Protein AF-A0A1X0QD27-F1 (afdb_monomer_lite)

Organism: NCBI:txid1081669

pLDDT: mean 81.75, std 14.88, range [32.53, 97.31]

Radius of gyration: 17.35 Å; chains: 1; bounding box: 46×28×46 Å

Sequence (170 aa):
MEQYDDNLDENKVKPISKLLLSAYITNTNQSIVYLLKIFYLTETNYIQQYLSCFFYEYFRKNNTNVLVSVFIEVLLTIEKYEKVFIDQTFYWLSLNKKHFDEQQLDLVILIIAHLINNISDSKLLYPILLQISYNKDFAEKIKVIINNINEIIEFEPKENYLTVLNLLDK

Structure (mmCIF, N/CA/C/O backbone):
data_AF-A0A1X0QD27-F1
#
_entry.id   AF-A0A1X0QD27-F1
#
loop_
_atom_site.group_PDB
_atom_site.id
_atom_site.type_symbol
_atom_site.label_atom_id
_atom_site.label_alt_id
_atom_site.label_comp_id
_atom_site.label_asym_id
_atom_site.label_entity_id
_atom_site.label_seq_id
_atom_site.pdbx_PDB_ins_code
_atom_site.Cartn_x
_atom_site.Cartn_y
_atom_site.Cartn_z
_atom_site.occupancy
_atom_site.B_iso_or_equiv
_atom_site.auth_seq_id
_atom_site.auth_comp_id
_atom_site.auth_asym_id
_atom_site.auth_atom_id
_atom_site.pdbx_PDB_model_num
ATOM 1 N N . MET A 1 1 ? 24.864 2.584 6.734 1.00 32.53 1 MET A N 1
ATOM 2 C CA . MET A 1 1 ? 25.139 1.597 5.671 1.00 32.53 1 MET A CA 1
ATOM 3 C C . MET A 1 1 ? 23.803 1.265 5.057 1.00 32.53 1 MET A C 1
ATOM 5 O O . MET A 1 1 ? 22.942 0.782 5.776 1.00 32.53 1 MET A O 1
ATOM 9 N N . GLU A 1 2 ? 23.593 1.641 3.802 1.00 40.38 2 GLU A N 1
ATOM 10 C CA . GLU A 1 2 ? 22.373 1.293 3.074 1.00 40.38 2 GLU A CA 1
ATOM 11 C C . GLU A 1 2 ? 22.446 -0.192 2.729 1.00 40.38 2 GLU A C 1
ATOM 13 O O . GLU A 1 2 ? 23.329 -0.612 1.984 1.00 40.38 2 GLU A O 1
ATOM 18 N N . GLN A 1 3 ? 21.577 -0.999 3.337 1.00 39.19 3 GLN A N 1
ATOM 19 C CA . GLN A 1 3 ? 21.303 -2.340 2.838 1.00 39.19 3 GLN A CA 1
ATOM 20 C C . GLN A 1 3 ? 20.487 -2.167 1.559 1.00 39.19 3 GLN A C 1
ATOM 22 O O . GLN A 1 3 ? 19.268 -2.030 1.601 1.00 39.19 3 GLN A O 1
ATOM 27 N N . TYR A 1 4 ? 21.176 -2.111 0.423 1.00 45.62 4 TYR A N 1
ATOM 28 C CA . TYR A 1 4 ? 20.541 -2.403 -0.850 1.00 45.62 4 TYR A CA 1
ATOM 29 C C . TYR A 1 4 ? 20.148 -3.882 -0.815 1.00 45.62 4 TYR A C 1
ATOM 31 O O . TYR A 1 4 ? 20.989 -4.746 -0.574 1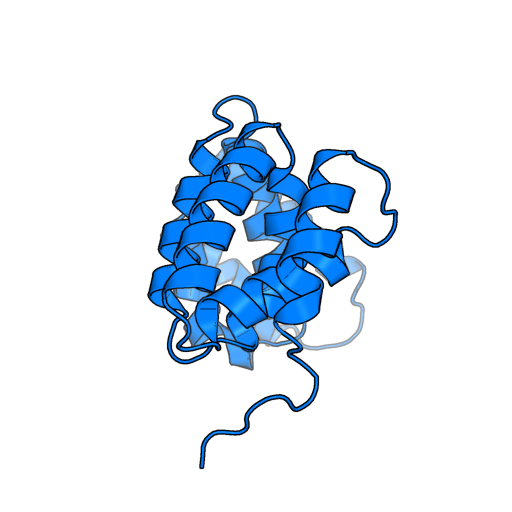.00 45.62 4 TYR A O 1
ATOM 39 N N . ASP A 1 5 ? 18.860 -4.171 -0.976 1.00 52.81 5 ASP A N 1
ATOM 40 C CA . ASP A 1 5 ? 18.398 -5.538 -1.193 1.00 52.81 5 ASP A CA 1
ATOM 41 C C . ASP A 1 5 ? 18.938 -5.978 -2.562 1.00 52.81 5 ASP A C 1
ATOM 43 O O . ASP A 1 5 ? 18.470 -5.503 -3.602 1.00 52.81 5 ASP A O 1
ATOM 47 N N . ASP A 1 6 ? 19.950 -6.855 -2.558 1.00 52.06 6 ASP A N 1
ATOM 48 C CA . ASP A 1 6 ? 20.667 -7.375 -3.739 1.00 52.06 6 ASP A CA 1
ATOM 49 C C . ASP A 1 6 ? 19.738 -8.029 -4.795 1.00 52.06 6 ASP A C 1
ATOM 51 O O . ASP A 1 6 ? 20.180 -8.425 -5.874 1.00 52.06 6 ASP A O 1
ATOM 55 N N . ASN A 1 7 ? 18.432 -8.135 -4.523 1.00 61.56 7 ASN A N 1
ATOM 56 C CA . ASN A 1 7 ? 17.424 -8.752 -5.385 1.00 61.56 7 ASN A CA 1
ATOM 57 C C . ASN A 1 7 ? 16.608 -7.774 -6.256 1.00 61.56 7 ASN A C 1
ATOM 59 O O . ASN A 1 7 ? 15.756 -8.211 -7.043 1.00 61.56 7 ASN A O 1
ATOM 63 N N . LEU A 1 8 ? 16.829 -6.462 -6.151 1.00 77.25 8 LEU A N 1
ATOM 64 C CA . LEU A 1 8 ? 16.048 -5.445 -6.867 1.00 77.25 8 LEU A CA 1
ATOM 65 C C . LEU A 1 8 ? 16.568 -5.174 -8.297 1.00 77.25 8 LEU A C 1
ATOM 67 O O . LEU A 1 8 ? 17.171 -4.148 -8.587 1.00 77.25 8 LEU A O 1
ATOM 71 N N . ASP A 1 9 ? 16.299 -6.098 -9.227 1.00 86.31 9 ASP A N 1
ATOM 72 C CA . ASP A 1 9 ? 16.714 -5.983 -10.644 1.00 86.31 9 ASP A CA 1
ATOM 73 C C . ASP A 1 9 ? 15.773 -5.112 -11.507 1.00 86.31 9 ASP A C 1
ATOM 75 O O . ASP A 1 9 ? 14.794 -5.605 -12.075 1.00 86.31 9 ASP A O 1
ATOM 79 N N . GLU A 1 10 ? 16.099 -3.828 -11.685 1.00 88.12 10 GLU A N 1
ATOM 80 C CA . GLU A 1 10 ? 15.298 -2.868 -12.468 1.00 88.12 10 GLU A CA 1
ATOM 81 C C . GLU A 1 10 ? 14.912 -3.351 -13.886 1.00 88.12 10 GLU A C 1
ATOM 83 O O . GLU A 1 10 ? 13.875 -2.941 -14.423 1.00 88.12 10 GLU A O 1
ATOM 88 N N . ASN A 1 11 ? 15.671 -4.270 -14.498 1.00 89.81 11 ASN A N 1
ATOM 89 C CA . ASN A 1 11 ? 15.353 -4.804 -15.827 1.00 89.81 11 ASN A CA 1
ATOM 90 C C . ASN A 1 11 ? 14.025 -5.580 -15.858 1.00 89.81 11 ASN A C 1
ATOM 92 O O . ASN A 1 11 ? 13.387 -5.688 -16.912 1.00 89.81 11 ASN A O 1
ATOM 96 N N . LYS A 1 12 ? 13.568 -6.089 -14.707 1.00 92.06 12 LYS A N 1
ATOM 97 C CA . LYS A 1 12 ? 12.308 -6.837 -14.575 1.00 92.06 12 LYS A CA 1
ATOM 98 C C . LYS A 1 12 ? 11.079 -5.940 -14.438 1.00 92.06 12 LYS A C 1
ATOM 100 O O . LYS A 1 12 ? 9.964 -6.420 -14.653 1.00 92.06 12 LYS A O 1
ATOM 105 N N . VAL A 1 13 ? 11.252 -4.640 -14.178 1.00 94.88 13 VAL A N 1
ATOM 106 C CA . VAL A 1 13 ? 10.148 -3.687 -13.962 1.00 94.88 13 VAL A CA 1
ATOM 107 C C . VAL A 1 13 ? 9.177 -3.664 -15.140 1.00 94.88 13 VAL A C 1
ATOM 109 O O . VAL A 1 13 ? 7.974 -3.871 -14.962 1.00 94.88 13 VAL A O 1
ATOM 112 N N . LYS A 1 14 ? 9.679 -3.447 -16.364 1.00 94.50 14 LYS A N 1
ATOM 113 C CA . LYS A 1 14 ? 8.825 -3.345 -17.561 1.00 94.50 14 LYS A CA 1
ATOM 114 C C . LYS A 1 14 ? 8.127 -4.670 -17.903 1.00 94.50 14 LYS A C 1
ATOM 116 O O . LYS A 1 14 ? 6.919 -4.629 -18.145 1.00 94.50 14 LYS A O 1
ATOM 121 N N . PRO A 1 15 ? 8.818 -5.830 -17.950 1.00 94.50 15 PRO A N 1
ATOM 122 C CA . PRO A 1 15 ? 8.161 -7.117 -18.173 1.00 94.50 15 PRO A CA 1
ATOM 123 C C . PRO A 1 15 ? 7.056 -7.418 -17.155 1.00 94.50 15 PRO A C 1
ATOM 125 O O . PRO A 1 15 ? 5.932 -7.706 -17.562 1.00 94.50 15 PRO A O 1
ATOM 128 N N . ILE A 1 16 ? 7.339 -7.286 -15.853 1.00 94.69 16 ILE A N 1
ATOM 129 C CA . ILE A 1 16 ? 6.368 -7.584 -14.789 1.00 94.69 16 ILE A CA 1
ATOM 130 C C . ILE A 1 16 ? 5.154 -6.656 -14.897 1.00 94.69 16 ILE A C 1
ATOM 132 O O . ILE A 1 16 ? 4.018 -7.126 -14.910 1.00 94.69 16 ILE A O 1
ATOM 136 N N . SER A 1 17 ? 5.380 -5.351 -15.072 1.00 95.19 17 SER A N 1
ATOM 137 C CA . SER A 1 17 ? 4.302 -4.361 -15.214 1.00 95.19 17 SER A CA 1
ATOM 138 C C . SER A 1 17 ? 3.374 -4.677 -16.395 1.00 95.19 17 SER A C 1
ATOM 140 O O . SER A 1 17 ? 2.150 -4.598 -16.277 1.00 95.19 17 SER A O 1
ATOM 142 N N . LYS A 1 18 ? 3.935 -5.091 -17.541 1.00 94.00 18 LYS A N 1
ATOM 143 C CA . LYS A 1 18 ? 3.151 -5.493 -18.722 1.00 94.00 18 LYS A CA 1
ATOM 144 C C . LYS A 1 18 ? 2.321 -6.750 -18.471 1.00 94.00 18 LYS A C 1
ATOM 146 O O . LYS A 1 18 ? 1.166 -6.801 -18.896 1.00 94.00 18 LYS A O 1
ATOM 151 N N . LEU A 1 19 ? 2.896 -7.747 -17.799 1.00 94.56 19 LEU A N 1
ATOM 152 C CA . LEU A 1 19 ? 2.200 -8.990 -17.464 1.00 94.56 19 LEU A CA 1
ATOM 153 C C . LEU A 1 19 ? 1.042 -8.742 -16.490 1.00 94.56 19 LEU A C 1
ATOM 155 O O . LEU A 1 19 ? -0.047 -9.272 -16.708 1.00 94.56 19 LEU A O 1
ATOM 159 N N . LEU A 1 20 ? 1.247 -7.880 -15.490 1.00 94.06 20 LEU A N 1
ATOM 160 C CA . LEU A 1 20 ? 0.207 -7.456 -14.549 1.00 94.06 20 LEU A CA 1
ATOM 161 C C . LEU A 1 20 ? -0.940 -6.722 -15.255 1.00 94.06 20 LEU A C 1
ATOM 163 O O . LEU A 1 20 ? -2.099 -7.079 -15.072 1.00 94.06 20 LEU A O 1
ATOM 167 N N . LEU A 1 21 ? -0.638 -5.749 -16.126 1.00 91.69 21 LEU A N 1
ATOM 168 C CA . LEU A 1 21 ? -1.670 -5.020 -16.885 1.00 91.69 21 LEU A CA 1
ATOM 169 C C . LEU A 1 21 ? -2.470 -5.907 -17.841 1.00 91.69 21 LEU A C 1
ATOM 171 O O . LEU A 1 21 ? -3.603 -5.571 -18.183 1.00 91.69 21 LEU A O 1
ATOM 175 N N . SER A 1 22 ? -1.866 -7.004 -18.286 1.00 89.56 22 SER A N 1
ATOM 176 C CA . SER A 1 22 ? -2.471 -7.950 -19.219 1.00 89.56 22 SER A CA 1
ATOM 177 C C . SER A 1 22 ? -3.133 -9.140 -18.507 1.00 89.56 22 SER A C 1
ATOM 179 O O . SER A 1 22 ? -3.635 -10.029 -19.184 1.00 89.56 22 SER A O 1
ATOM 181 N N . ALA A 1 23 ? -3.134 -9.163 -17.165 1.00 84.19 23 ALA A N 1
ATOM 182 C CA . ALA A 1 23 ? -3.680 -10.233 -16.325 1.00 84.19 23 ALA A CA 1
ATOM 183 C C . ALA A 1 23 ? -3.093 -11.642 -16.595 1.00 84.19 23 ALA A C 1
ATOM 185 O O . ALA A 1 23 ? -3.775 -12.646 -16.418 1.00 84.19 23 ALA A O 1
ATOM 186 N N . TYR A 1 24 ? -1.816 -11.727 -16.997 1.00 83.75 24 TYR A N 1
ATOM 187 C CA . TYR A 1 24 ? -1.122 -12.996 -17.303 1.00 83.75 24 TYR A CA 1
ATOM 188 C C . TYR A 1 24 ? -0.246 -13.534 -16.157 1.00 83.75 24 TYR A C 1
ATOM 190 O O . TYR A 1 24 ? 0.503 -14.490 -16.351 1.00 83.75 24 TYR A O 1
ATOM 198 N N . ILE A 1 25 ? -0.302 -12.930 -14.969 1.00 80.94 25 ILE A N 1
ATOM 199 C CA . ILE A 1 25 ? 0.448 -13.375 -13.787 1.00 80.94 25 ILE A CA 1
ATOM 200 C C . ILE A 1 25 ? -0.518 -13.815 -12.688 1.00 80.94 25 ILE A C 1
ATOM 202 O O . ILE A 1 25 ? -1.509 -13.144 -12.420 1.00 80.94 25 ILE A O 1
ATOM 206 N N . THR A 1 26 ? -0.187 -14.929 -12.031 1.00 77.06 26 THR A N 1
ATOM 207 C CA . THR A 1 26 ? -0.898 -15.446 -10.851 1.00 77.06 26 THR A CA 1
ATOM 208 C C . THR A 1 26 ? -0.324 -14.903 -9.541 1.00 77.06 26 THR A C 1
ATOM 210 O O . THR A 1 26 ? -1.050 -14.724 -8.570 1.00 77.06 26 THR A O 1
ATOM 213 N N . ASN A 1 27 ? 0.976 -14.591 -9.510 1.00 85.44 27 ASN A N 1
ATOM 214 C CA . ASN A 1 27 ? 1.687 -14.099 -8.324 1.00 85.44 27 ASN A CA 1
ATOM 215 C C . ASN A 1 27 ? 1.595 -12.570 -8.202 1.00 85.44 27 ASN A C 1
ATOM 217 O O . ASN A 1 27 ? 2.604 -11.862 -8.127 1.00 85.44 27 ASN A O 1
ATOM 221 N N . THR A 1 28 ? 0.370 -12.053 -8.228 1.00 91.56 28 THR A N 1
ATOM 222 C CA . THR A 1 28 ? 0.084 -10.616 -8.299 1.00 91.56 28 THR A CA 1
ATOM 223 C C . THR A 1 28 ? 0.624 -9.857 -7.087 1.00 91.56 28 THR A C 1
ATOM 225 O O . THR A 1 28 ? 1.313 -8.856 -7.264 1.00 91.56 28 THR A O 1
ATOM 228 N N . ASN A 1 29 ? 0.402 -10.362 -5.869 1.00 94.25 29 ASN A N 1
ATOM 229 C CA . ASN A 1 29 ? 0.841 -9.701 -4.634 1.00 94.25 29 ASN A CA 1
ATOM 230 C C . ASN A 1 29 ? 2.365 -9.563 -4.572 1.00 94.25 29 ASN A C 1
ATOM 232 O O . ASN A 1 29 ? 2.870 -8.455 -4.437 1.00 94.25 29 ASN A O 1
ATOM 236 N N . GLN A 1 30 ? 3.098 -10.662 -4.773 1.00 94.12 30 GLN A N 1
ATOM 237 C CA . GLN A 1 30 ? 4.567 -10.657 -4.784 1.00 94.12 30 GLN A CA 1
ATOM 238 C C . GLN A 1 30 ? 5.130 -9.713 -5.853 1.00 94.12 30 GLN A C 1
ATOM 240 O O . GLN A 1 30 ? 6.103 -9.001 -5.615 1.00 94.12 30 GLN A O 1
ATOM 245 N N . SER A 1 31 ? 4.495 -9.674 -7.026 1.00 95.19 31 SER A N 1
ATOM 246 C CA . SER A 1 31 ? 4.901 -8.774 -8.104 1.00 95.19 31 SER A CA 1
ATOM 247 C C . SER A 1 31 ? 4.681 -7.306 -7.727 1.00 95.19 31 SER A C 1
ATOM 249 O O . SER A 1 31 ? 5.544 -6.477 -7.990 1.00 95.19 31 SER A O 1
ATOM 251 N N . ILE A 1 32 ? 3.557 -6.971 -7.086 1.00 96.69 32 ILE A N 1
ATOM 252 C CA . ILE A 1 32 ? 3.284 -5.603 -6.628 1.00 96.69 32 ILE A CA 1
ATOM 253 C C . ILE A 1 32 ? 4.210 -5.203 -5.477 1.00 96.69 32 ILE A C 1
ATOM 255 O O . ILE A 1 32 ? 4.749 -4.101 -5.528 1.00 96.69 32 ILE A O 1
ATOM 259 N N . VAL A 1 33 ? 4.466 -6.086 -4.504 1.00 96.44 33 VAL A N 1
ATOM 260 C CA . VAL A 1 33 ? 5.482 -5.863 -3.458 1.00 96.44 33 VAL A CA 1
ATOM 261 C C . VAL A 1 33 ? 6.816 -5.508 -4.098 1.00 96.44 33 VAL A C 1
ATOM 263 O O . VAL A 1 33 ? 7.410 -4.485 -3.768 1.00 96.44 33 VAL A O 1
ATOM 266 N N . TYR A 1 34 ? 7.269 -6.331 -5.044 1.00 95.06 34 TYR A N 1
ATOM 267 C CA . TYR A 1 34 ? 8.529 -6.123 -5.742 1.00 95.06 34 TYR A CA 1
ATOM 268 C C . TYR A 1 34 ? 8.579 -4.754 -6.438 1.00 95.06 34 TYR A C 1
ATOM 270 O O . TYR A 1 34 ? 9.533 -4.001 -6.253 1.00 95.06 34 TYR A O 1
ATOM 278 N N . LEU A 1 35 ? 7.537 -4.392 -7.195 1.00 96.50 35 LEU A N 1
ATOM 279 C CA . LEU A 1 35 ? 7.496 -3.106 -7.894 1.00 96.50 35 LEU A CA 1
ATOM 280 C C . LEU A 1 35 ? 7.413 -1.913 -6.931 1.00 96.50 35 LEU A C 1
ATOM 282 O O . LEU A 1 35 ? 8.013 -0.881 -7.215 1.00 96.50 35 LEU A O 1
ATOM 286 N N . LEU A 1 36 ? 6.702 -2.031 -5.805 1.00 96.81 36 LEU A N 1
ATOM 287 C CA . LEU A 1 36 ? 6.636 -0.977 -4.788 1.00 96.81 36 LEU A CA 1
ATOM 288 C C . LEU A 1 36 ? 7.988 -0.800 -4.087 1.00 96.81 36 LEU A C 1
ATOM 290 O O . LEU A 1 36 ? 8.435 0.330 -3.912 1.00 96.81 36 LEU A O 1
ATOM 294 N N . LYS A 1 37 ? 8.685 -1.898 -3.769 1.00 94.75 37 LYS A N 1
ATOM 295 C CA . LYS A 1 37 ? 10.054 -1.846 -3.237 1.00 94.75 37 LYS A CA 1
ATOM 296 C C . LYS A 1 37 ? 10.999 -1.157 -4.221 1.00 94.75 37 LYS A C 1
ATOM 298 O O . LYS A 1 37 ? 11.688 -0.230 -3.820 1.00 94.75 37 LYS A O 1
ATOM 303 N N . ILE A 1 38 ? 10.968 -1.516 -5.510 1.00 94.31 38 ILE A N 1
ATOM 304 C CA . ILE A 1 38 ? 11.733 -0.798 -6.546 1.00 94.31 38 ILE A CA 1
ATOM 305 C C . ILE A 1 38 ? 11.377 0.693 -6.543 1.00 94.31 38 ILE A C 1
ATOM 307 O O . ILE A 1 38 ? 12.266 1.538 -6.545 1.00 94.31 38 ILE A O 1
ATOM 311 N N . PHE A 1 39 ? 10.087 1.023 -6.536 1.00 95.50 39 PHE A N 1
ATOM 312 C CA . PHE A 1 39 ? 9.617 2.400 -6.652 1.00 95.50 39 PHE A CA 1
ATOM 313 C C . PHE A 1 39 ? 10.148 3.317 -5.545 1.00 95.50 39 PHE A C 1
ATOM 315 O O . PHE A 1 39 ? 10.551 4.438 -5.845 1.00 95.50 39 PHE A O 1
ATOM 322 N N . TYR A 1 40 ? 10.176 2.845 -4.297 1.00 93.88 40 TYR A N 1
ATOM 323 C CA . TYR A 1 40 ? 10.654 3.645 -3.166 1.00 93.88 40 TYR A CA 1
ATOM 324 C C . TYR A 1 40 ? 12.154 3.519 -2.906 1.00 93.88 40 TYR A C 1
ATOM 326 O O . TYR A 1 40 ? 12.754 4.474 -2.428 1.00 93.88 40 TYR A O 1
ATOM 334 N N . LEU A 1 41 ? 12.763 2.363 -3.180 1.00 91.31 41 LEU A N 1
ATOM 335 C CA . LEU A 1 41 ? 14.143 2.083 -2.767 1.00 91.31 41 LEU A CA 1
ATOM 336 C C . LEU A 1 41 ? 15.184 2.323 -3.868 1.00 91.31 41 LEU A C 1
ATOM 338 O O . LEU A 1 41 ? 16.372 2.336 -3.567 1.00 91.31 41 LEU A O 1
ATOM 342 N N . THR A 1 42 ? 14.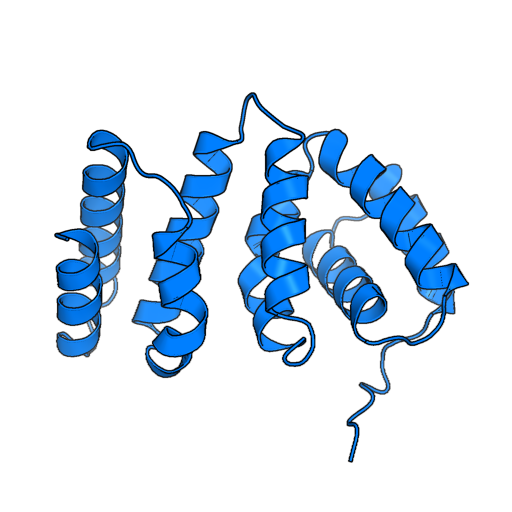774 2.515 -5.127 1.00 87.06 42 THR A N 1
ATOM 343 C CA . THR A 1 42 ? 15.702 2.876 -6.215 1.00 87.06 42 THR A CA 1
ATOM 344 C C . THR A 1 42 ? 15.765 4.385 -6.423 1.00 87.06 42 THR A C 1
ATOM 346 O O . THR A 1 42 ? 14.763 5.083 -6.285 1.00 87.06 42 THR A O 1
ATOM 349 N N . GLU A 1 43 ? 16.936 4.895 -6.808 1.00 79.50 43 GLU A N 1
ATOM 350 C CA . GLU A 1 43 ? 17.162 6.321 -7.098 1.00 79.50 43 GLU A CA 1
ATOM 351 C C . GLU A 1 43 ? 16.931 6.679 -8.584 1.00 79.50 43 GLU A C 1
ATOM 353 O O . GLU A 1 43 ? 17.057 7.834 -9.001 1.00 79.50 43 GLU A O 1
ATOM 358 N N . THR A 1 44 ? 16.583 5.699 -9.424 1.00 83.06 44 THR A N 1
ATOM 359 C CA . THR A 1 44 ? 16.463 5.886 -10.873 1.00 83.06 44 THR A CA 1
ATOM 360 C C . THR A 1 44 ? 15.171 6.622 -11.252 1.00 83.06 44 THR A C 1
ATOM 362 O O . THR A 1 44 ? 14.107 6.019 -11.413 1.00 83.06 44 THR A O 1
ATOM 365 N N . ASN A 1 45 ? 15.278 7.931 -11.515 1.00 86.62 45 ASN A N 1
ATOM 366 C CA . ASN A 1 45 ? 14.147 8.803 -11.885 1.00 86.62 45 ASN A CA 1
ATOM 367 C C . ASN A 1 45 ? 13.250 8.241 -13.005 1.00 86.62 45 ASN A C 1
ATOM 369 O O . ASN A 1 45 ? 12.026 8.358 -12.949 1.00 86.62 45 ASN A O 1
ATOM 373 N N . TYR A 1 46 ? 13.838 7.629 -14.039 1.00 90.88 46 TYR A N 1
ATOM 374 C CA . TYR A 1 46 ? 13.067 7.077 -15.158 1.00 90.88 46 TYR A CA 1
ATOM 375 C C . TYR A 1 46 ? 12.177 5.897 -14.732 1.00 90.88 46 TYR A C 1
ATOM 377 O O . TYR A 1 46 ? 11.025 5.803 -15.162 1.00 90.88 46 TYR A O 1
ATOM 385 N N . ILE A 1 47 ? 12.692 5.009 -13.878 1.00 92.12 47 ILE A N 1
ATOM 386 C CA . ILE A 1 47 ? 11.947 3.855 -13.362 1.00 92.12 47 ILE A CA 1
ATOM 387 C C . ILE A 1 47 ? 10.812 4.329 -12.459 1.00 92.12 47 ILE A C 1
ATOM 389 O O . ILE A 1 47 ? 9.683 3.865 -12.610 1.00 92.12 47 ILE A O 1
ATOM 393 N N . GLN A 1 48 ? 11.071 5.311 -11.595 1.00 92.62 48 GLN A N 1
ATOM 394 C CA . GLN A 1 48 ? 10.045 5.897 -10.734 1.00 92.62 48 GLN A CA 1
ATOM 395 C C . GLN A 1 48 ? 8.917 6.561 -11.538 1.00 92.62 48 GLN A C 1
ATOM 397 O O . GLN A 1 48 ? 7.738 6.340 -11.257 1.00 92.62 48 GLN A O 1
ATOM 402 N N . GLN A 1 49 ? 9.242 7.328 -12.583 1.00 94.06 49 GLN A N 1
ATOM 403 C CA . GLN A 1 49 ? 8.226 7.923 -13.461 1.00 94.06 49 GLN A CA 1
ATOM 404 C C . GLN A 1 49 ? 7.394 6.849 -14.169 1.00 94.06 49 GLN A C 1
ATOM 406 O O . GLN A 1 49 ? 6.165 6.930 -14.193 1.00 94.06 49 GLN A O 1
ATOM 411 N N . TYR A 1 50 ? 8.049 5.810 -14.696 1.00 96.00 50 TYR A N 1
ATOM 412 C CA . TYR A 1 50 ? 7.366 4.680 -15.321 1.00 96.00 50 TYR A CA 1
ATOM 413 C C . TYR A 1 50 ? 6.411 3.981 -14.343 1.00 96.00 50 TYR A C 1
ATOM 415 O O . TYR A 1 50 ? 5.249 3.743 -14.676 1.00 96.00 50 TYR A O 1
ATOM 423 N N . LEU A 1 51 ? 6.887 3.687 -13.131 1.00 96.88 51 LEU A N 1
ATOM 424 C CA . LEU A 1 51 ? 6.107 3.025 -12.089 1.00 96.88 51 LEU A CA 1
ATOM 425 C C . LEU A 1 51 ? 4.959 3.896 -11.577 1.00 96.88 51 LEU A C 1
ATOM 427 O O . LEU A 1 51 ? 3.871 3.373 -11.365 1.00 96.88 51 LEU A O 1
ATOM 431 N N . SER A 1 52 ? 5.139 5.216 -11.487 1.00 95.38 52 SER A N 1
ATOM 432 C CA . SER A 1 52 ? 4.050 6.147 -11.156 1.00 95.38 52 SER A CA 1
ATOM 433 C C . SER A 1 52 ? 2.900 6.044 -12.160 1.00 95.38 52 SER A C 1
ATOM 435 O O . SER A 1 52 ? 1.738 5.926 -11.767 1.00 95.38 52 SER A O 1
ATOM 437 N N . CYS A 1 53 ? 3.212 6.025 -13.462 1.00 96.12 53 CYS A N 1
ATOM 438 C CA . CYS A 1 53 ? 2.207 5.821 -14.504 1.00 96.12 53 CYS A CA 1
ATOM 439 C C . CYS A 1 53 ? 1.576 4.426 -14.419 1.00 96.12 53 CYS A C 1
ATOM 441 O O . CYS A 1 53 ? 0.357 4.295 -14.518 1.00 96.12 53 CYS A O 1
ATOM 443 N N . PHE A 1 54 ? 2.390 3.386 -14.220 1.00 96.94 54 PHE A N 1
ATOM 444 C CA . PHE A 1 54 ? 1.908 2.014 -14.090 1.00 96.94 54 PHE A CA 1
ATOM 445 C C . PHE A 1 54 ? 0.938 1.852 -12.913 1.00 96.94 54 PHE A C 1
ATOM 447 O O . PHE A 1 54 ? -0.157 1.340 -13.123 1.00 96.94 54 PHE A O 1
ATOM 454 N N . PHE A 1 55 ? 1.291 2.302 -11.706 1.00 97.31 55 PHE A N 1
ATOM 455 C CA . PHE A 1 55 ? 0.440 2.149 -10.525 1.00 97.31 55 PHE A CA 1
ATOM 456 C C . PHE A 1 55 ? -0.882 2.892 -10.681 1.00 97.31 55 PHE A C 1
ATOM 458 O O . PHE A 1 55 ? -1.933 2.327 -10.383 1.00 97.31 55 PHE A O 1
ATOM 465 N N . TYR A 1 56 ? -0.858 4.108 -11.234 1.00 95.69 56 TYR A N 1
ATOM 466 C CA . TYR A 1 56 ? -2.084 4.829 -11.569 1.00 95.69 56 TYR A CA 1
ATOM 467 C C . TYR A 1 56 ? -2.983 4.013 -12.514 1.00 95.69 56 TYR A C 1
ATOM 469 O O . TYR A 1 56 ? -4.164 3.806 -12.231 1.00 95.69 56 TYR A O 1
ATOM 477 N N . GLU A 1 57 ? -2.423 3.503 -13.614 1.00 94.50 57 GLU A N 1
ATOM 478 C CA . GLU A 1 57 ? -3.152 2.702 -14.603 1.00 94.50 57 GLU A CA 1
ATOM 479 C C . GLU A 1 57 ? -3.656 1.365 -14.058 1.00 94.50 57 GLU A C 1
ATOM 481 O O . GLU A 1 57 ? -4.731 0.896 -14.437 1.00 94.50 57 GLU A O 1
ATOM 486 N N . TYR A 1 58 ? -2.877 0.738 -13.186 1.00 95.06 58 TYR A N 1
ATOM 487 C CA . TYR A 1 58 ? -3.185 -0.561 -12.619 1.00 95.06 58 TYR A CA 1
ATOM 488 C C . TYR A 1 58 ? -4.291 -0.454 -11.564 1.00 95.06 58 TYR A C 1
ATOM 490 O O . TYR A 1 58 ? -5.293 -1.169 -11.643 1.00 95.06 58 TYR A O 1
ATOM 498 N N . PHE A 1 59 ? -4.163 0.480 -10.620 1.00 94.19 59 PHE A N 1
ATOM 499 C CA . PHE A 1 59 ? -5.102 0.636 -9.510 1.00 94.19 59 PHE A CA 1
ATOM 500 C C . PHE A 1 59 ? -6.434 1.260 -9.930 1.00 94.19 59 PHE A C 1
ATOM 502 O O . PHE A 1 59 ? -7.484 0.814 -9.460 1.00 94.19 59 PHE A O 1
ATOM 509 N N . ARG A 1 60 ? -6.446 2.182 -10.906 1.00 90.94 60 ARG A N 1
ATOM 510 C CA . ARG A 1 60 ? -7.708 2.726 -11.448 1.00 90.94 60 ARG A CA 1
ATOM 511 C C . ARG A 1 60 ? -8.594 1.677 -12.137 1.00 90.94 60 ARG A C 1
ATOM 513 O O . ARG A 1 60 ? -9.762 1.940 -12.387 1.00 90.94 60 ARG A O 1
ATOM 520 N N . LYS A 1 61 ? -8.057 0.494 -12.464 1.00 89.00 61 LYS A N 1
ATOM 521 C CA . LYS A 1 61 ? -8.789 -0.637 -13.066 1.00 89.00 61 LYS A CA 1
ATOM 522 C C . LYS A 1 61 ? -9.315 -1.635 -12.020 1.00 89.00 61 LYS A C 1
ATOM 524 O O . LYS A 1 61 ? -9.355 -2.828 -12.291 1.00 89.00 61 LYS A O 1
ATOM 529 N N . ASN A 1 62 ? -9.712 -1.165 -10.835 1.00 82.38 62 ASN A N 1
ATOM 530 C CA . ASN A 1 62 ? -10.207 -1.996 -9.722 1.00 82.38 62 ASN A CA 1
ATOM 531 C C . ASN A 1 62 ? -9.202 -3.005 -9.122 1.00 82.38 62 ASN A C 1
ATOM 533 O O . ASN A 1 62 ? -9.616 -3.932 -8.435 1.00 82.38 62 ASN A O 1
ATOM 537 N N . ASN A 1 63 ? -7.888 -2.822 -9.301 1.00 86.06 63 ASN A N 1
ATOM 538 C CA . ASN A 1 63 ? -6.879 -3.712 -8.695 1.00 86.06 63 ASN A CA 1
ATOM 539 C C . ASN A 1 63 ? -6.369 -3.233 -7.321 1.00 86.06 63 ASN A C 1
ATOM 541 O O . ASN A 1 63 ? -5.312 -3.667 -6.862 1.00 86.06 63 ASN A O 1
ATOM 545 N N . THR A 1 64 ? -7.086 -2.321 -6.660 1.00 90.12 64 THR A N 1
ATOM 546 C CA . THR A 1 64 ? -6.677 -1.731 -5.375 1.00 90.12 64 THR A CA 1
ATOM 547 C C . THR A 1 64 ? -6.711 -2.717 -4.202 1.00 90.12 64 THR A C 1
ATOM 549 O O . THR A 1 64 ? -5.975 -2.522 -3.243 1.00 90.12 64 THR A O 1
ATOM 552 N N . ASN A 1 65 ? -7.442 -3.834 -4.294 1.00 90.88 65 ASN A N 1
ATOM 553 C CA . ASN A 1 65 ? -7.422 -4.876 -3.253 1.00 90.88 65 ASN A CA 1
ATOM 554 C C . ASN A 1 65 ? -6.021 -5.482 -3.057 1.00 90.88 65 ASN A C 1
ATOM 556 O O . ASN A 1 65 ? -5.634 -5.820 -1.941 1.00 90.88 65 ASN A O 1
ATOM 560 N N . VAL A 1 66 ? -5.228 -5.576 -4.132 1.00 93.31 66 VAL A N 1
ATOM 561 C CA . VAL A 1 66 ? -3.846 -6.064 -4.036 1.00 93.31 66 VAL A CA 1
ATOM 562 C C . VAL A 1 66 ? -3.002 -5.112 -3.194 1.00 93.31 66 VAL A C 1
ATOM 564 O O . VAL A 1 66 ? -2.219 -5.574 -2.372 1.00 93.31 66 VAL A O 1
ATOM 567 N N . LEU A 1 67 ? -3.195 -3.799 -3.354 1.00 94.81 67 LEU A N 1
ATOM 568 C CA . LEU A 1 67 ? -2.486 -2.784 -2.576 1.00 94.81 67 LEU A CA 1
ATOM 569 C C . LEU A 1 67 ? -2.760 -2.936 -1.077 1.00 94.81 67 LEU A C 1
ATOM 571 O O . LEU A 1 67 ? -1.816 -2.906 -0.295 1.00 94.81 67 LEU A O 1
ATOM 575 N N . VAL A 1 68 ? -4.022 -3.170 -0.695 1.00 94.25 68 VAL A N 1
ATOM 576 C CA . VAL A 1 68 ? -4.382 -3.459 0.701 1.00 94.25 68 VAL A CA 1
ATOM 577 C C . VAL A 1 68 ? -3.619 -4.688 1.191 1.00 94.25 68 VAL A C 1
ATOM 579 O O . VAL A 1 68 ? -2.923 -4.612 2.195 1.00 94.25 68 VAL A O 1
ATOM 582 N N . SER A 1 69 ? -3.658 -5.793 0.441 1.00 93.81 69 SER A N 1
ATOM 583 C CA . SER A 1 69 ? -3.050 -7.062 0.868 1.00 93.81 69 SER A CA 1
ATOM 584 C C . SER A 1 69 ? -1.530 -7.028 1.063 1.00 93.81 69 SER A C 1
ATOM 586 O O . SER A 1 69 ? -0.997 -7.855 1.796 1.00 93.81 69 SER A O 1
ATOM 588 N N . VAL A 1 70 ? -0.831 -6.090 0.419 1.00 96.38 70 VAL A N 1
ATOM 589 C CA . VAL A 1 70 ? 0.634 -5.953 0.508 1.00 96.38 70 VAL A CA 1
ATOM 590 C C . VAL A 1 70 ? 1.072 -4.784 1.390 1.00 96.38 70 VAL A C 1
ATOM 592 O O . VAL A 1 70 ? 2.268 -4.565 1.566 1.00 96.38 70 VAL A O 1
ATOM 595 N N . PHE A 1 71 ? 0.121 -4.014 1.927 1.00 96.44 71 PHE A N 1
ATOM 596 C CA . PHE A 1 71 ? 0.384 -2.735 2.579 1.00 96.44 71 PHE A CA 1
ATOM 597 C C . PHE A 1 71 ? 1.377 -2.852 3.737 1.00 96.44 71 PHE A C 1
ATOM 599 O O . PHE A 1 71 ? 2.378 -2.143 3.750 1.00 96.44 71 PHE A O 1
ATOM 606 N N . ILE A 1 72 ? 1.121 -3.767 4.678 1.00 95.56 72 ILE A N 1
ATOM 607 C CA . ILE A 1 72 ? 1.961 -3.948 5.870 1.00 95.56 72 ILE A CA 1
ATOM 608 C C . ILE A 1 72 ? 3.374 -4.383 5.479 1.00 95.56 72 ILE A C 1
ATOM 610 O O . ILE A 1 72 ? 4.344 -3.789 5.939 1.00 95.56 72 ILE A O 1
ATOM 614 N N . GLU A 1 73 ? 3.496 -5.373 4.589 1.00 94.88 73 GLU A N 1
ATOM 615 C CA . GLU A 1 73 ? 4.797 -5.875 4.135 1.00 94.88 73 GLU A CA 1
ATOM 616 C C . GLU A 1 73 ? 5.639 -4.762 3.503 1.00 94.88 73 GLU A C 1
ATOM 618 O O . GLU A 1 73 ? 6.825 -4.615 3.808 1.00 94.88 73 GLU A O 1
ATOM 623 N N . VAL A 1 74 ? 5.029 -3.962 2.624 1.00 96.31 74 VAL A N 1
ATOM 624 C CA . VAL A 1 74 ? 5.729 -2.864 1.958 1.00 96.31 74 VAL A CA 1
ATOM 625 C C . VAL A 1 74 ? 6.091 -1.785 2.966 1.00 96.31 74 VAL A C 1
ATOM 627 O O . VAL A 1 74 ? 7.264 -1.431 3.027 1.00 96.31 74 VAL A O 1
ATOM 630 N N . LEU A 1 75 ? 5.132 -1.314 3.772 1.00 96.00 75 LEU A N 1
ATOM 631 C CA . LEU A 1 75 ? 5.326 -0.230 4.738 1.00 96.00 75 LEU A CA 1
ATOM 632 C C . LEU A 1 75 ? 6.496 -0.518 5.685 1.00 96.00 75 LEU A C 1
ATOM 634 O O . LEU A 1 75 ? 7.365 0.334 5.839 1.00 96.00 75 LEU A O 1
ATOM 638 N N . LEU A 1 76 ? 6.553 -1.732 6.240 1.00 92.50 76 LEU A N 1
ATOM 639 C CA . LEU A 1 76 ? 7.622 -2.152 7.151 1.00 92.50 76 LEU A CA 1
ATOM 640 C C . LEU A 1 76 ? 8.988 -2.310 6.461 1.00 92.50 76 LEU A C 1
ATOM 642 O O . LEU A 1 76 ? 10.003 -2.389 7.141 1.00 92.50 76 LEU A O 1
ATOM 646 N N . THR A 1 77 ? 9.038 -2.359 5.125 1.00 93.06 77 THR A N 1
ATOM 647 C CA . THR A 1 77 ? 10.303 -2.443 4.373 1.00 93.06 77 THR A CA 1
ATOM 648 C C . THR A 1 77 ? 10.847 -1.063 3.971 1.00 93.06 77 THR A C 1
ATOM 650 O O . THR A 1 77 ? 12.048 -0.909 3.762 1.00 93.06 77 THR A O 1
ATOM 653 N N . ILE A 1 78 ? 9.991 -0.048 3.817 1.00 92.19 78 ILE A N 1
ATOM 654 C CA . ILE A 1 78 ? 10.357 1.248 3.214 1.00 92.19 78 ILE A CA 1
ATOM 655 C C . ILE A 1 78 ? 10.496 2.378 4.245 1.00 92.19 78 ILE A C 1
ATOM 657 O O . ILE A 1 78 ? 10.022 3.486 4.011 1.00 92.19 78 ILE A O 1
ATOM 661 N N . GLU A 1 79 ? 11.180 2.127 5.362 1.00 86.06 79 GLU A N 1
ATOM 662 C CA . GLU A 1 79 ? 11.252 3.010 6.549 1.00 86.06 79 GLU A CA 1
ATOM 663 C C . GLU A 1 79 ? 11.441 4.515 6.236 1.00 86.06 79 GLU A C 1
ATOM 665 O O . GLU A 1 79 ? 10.801 5.384 6.825 1.00 86.06 79 GLU A O 1
ATOM 670 N N . LYS A 1 80 ? 12.283 4.869 5.254 1.00 88.00 80 LYS A N 1
ATOM 671 C CA . LYS A 1 80 ? 12.536 6.278 4.874 1.00 88.00 80 LYS A CA 1
ATOM 672 C C . LYS A 1 80 ? 11.350 6.971 4.180 1.00 88.00 80 LYS A C 1
ATOM 674 O O . LYS A 1 80 ? 11.310 8.200 4.125 1.00 88.00 80 LYS A O 1
ATOM 679 N N . TYR A 1 81 ? 10.413 6.210 3.621 1.00 91.56 81 TYR A N 1
ATOM 680 C CA . TYR A 1 81 ? 9.346 6.685 2.734 1.00 91.56 81 TYR A CA 1
ATOM 681 C C . TYR A 1 81 ? 7.935 6.382 3.254 1.00 91.56 81 TYR A C 1
ATOM 683 O O . TYR A 1 81 ? 6.966 6.616 2.532 1.00 91.56 81 TYR A O 1
ATOM 691 N N . GLU A 1 82 ? 7.802 5.927 4.504 1.00 93.19 82 GLU A N 1
ATOM 692 C CA . GLU A 1 82 ? 6.535 5.527 5.136 1.00 93.19 82 GLU A CA 1
ATOM 693 C C . GLU A 1 82 ? 5.408 6.534 4.898 1.00 93.19 82 GLU A C 1
ATOM 695 O O . GLU A 1 82 ? 4.366 6.188 4.346 1.00 93.19 82 GLU A O 1
ATOM 700 N N . LYS A 1 83 ? 5.633 7.810 5.240 1.00 91.75 83 LYS A N 1
ATOM 701 C CA . LYS A 1 83 ? 4.618 8.862 5.082 1.00 91.75 83 LYS A CA 1
ATOM 702 C C . LYS A 1 83 ? 4.157 9.002 3.629 1.00 91.75 83 LYS A C 1
ATOM 704 O O . LYS A 1 83 ? 2.962 9.076 3.367 1.00 91.75 83 LYS A O 1
ATOM 709 N N . VAL A 1 84 ? 5.104 9.029 2.691 1.00 93.88 84 VAL A N 1
ATOM 710 C CA . VAL A 1 84 ? 4.800 9.185 1.261 1.00 93.88 84 VAL A CA 1
ATOM 711 C C . VAL A 1 84 ? 3.997 7.988 0.757 1.00 93.88 84 VAL A C 1
ATOM 713 O O . VAL A 1 84 ? 3.039 8.171 0.008 1.00 93.88 84 VAL A O 1
ATOM 716 N N . PHE A 1 85 ? 4.347 6.777 1.188 1.00 96.06 85 PHE A N 1
ATOM 717 C CA . PHE A 1 85 ? 3.612 5.570 0.826 1.00 96.06 85 PHE A CA 1
ATOM 718 C C . PHE A 1 85 ? 2.208 5.519 1.420 1.00 96.06 85 PHE A C 1
ATOM 720 O O . PHE A 1 85 ? 1.278 5.115 0.723 1.00 96.06 85 PHE A O 1
ATOM 727 N N . ILE A 1 86 ? 2.023 5.967 2.663 1.00 94.44 86 ILE A N 1
ATOM 728 C CA . ILE A 1 86 ? 0.700 6.072 3.292 1.00 94.44 86 ILE A CA 1
ATOM 729 C C . ILE A 1 86 ? -0.182 7.043 2.494 1.00 94.44 86 ILE A C 1
ATOM 731 O O . ILE A 1 86 ? -1.273 6.668 2.059 1.00 94.44 86 ILE A O 1
ATOM 735 N N . ASP A 1 87 ? 0.318 8.253 2.220 1.00 93.44 87 ASP A N 1
ATOM 736 C CA . ASP A 1 87 ? -0.409 9.276 1.459 1.00 93.44 87 ASP A CA 1
ATOM 737 C C . ASP A 1 87 ? -0.776 8.769 0.048 1.00 93.44 87 ASP A C 1
ATOM 739 O O . ASP A 1 87 ? -1.910 8.925 -0.419 1.00 93.44 87 ASP A O 1
ATOM 743 N N . GLN A 1 88 ? 0.166 8.105 -0.633 1.00 95.00 88 GLN A N 1
ATOM 744 C CA . GLN A 1 88 ? -0.063 7.530 -1.961 1.00 95.00 88 GLN A CA 1
ATOM 745 C C . GLN A 1 88 ? -1.010 6.330 -1.939 1.00 95.00 88 GLN A C 1
ATOM 747 O O . GLN A 1 88 ? -1.812 6.179 -2.861 1.00 95.00 88 GLN A O 1
ATOM 752 N N . THR A 1 89 ? -0.980 5.517 -0.883 1.00 94.81 89 THR A N 1
ATOM 753 C CA . THR A 1 89 ? -1.922 4.410 -0.705 1.00 94.81 89 THR A CA 1
ATOM 754 C C . THR A 1 89 ? -3.345 4.942 -0.639 1.00 94.81 89 THR A C 1
ATOM 756 O O . THR A 1 89 ? -4.192 4.506 -1.419 1.00 94.81 89 THR A O 1
ATOM 759 N N . PHE A 1 90 ? -3.608 5.945 0.203 1.00 92.25 90 PHE A N 1
ATOM 760 C CA . PHE A 1 90 ? -4.936 6.556 0.280 1.00 92.25 90 PHE A CA 1
ATOM 761 C C . PHE A 1 90 ? -5.369 7.194 -1.038 1.00 92.25 90 PHE A C 1
ATOM 763 O O . PHE A 1 90 ? -6.520 7.029 -1.449 1.00 92.25 90 PHE A O 1
ATOM 770 N N . TYR A 1 91 ? -4.447 7.855 -1.744 1.00 93.44 91 TYR A N 1
ATOM 771 C CA . TYR A 1 91 ? -4.719 8.362 -3.085 1.00 93.44 91 TYR A CA 1
ATOM 772 C C . TYR A 1 91 ? -5.139 7.240 -4.045 1.00 93.44 91 TYR A C 1
ATOM 774 O O . TYR A 1 91 ? -6.180 7.356 -4.693 1.00 93.44 91 TYR A O 1
ATOM 782 N N . TRP A 1 92 ? -4.388 6.139 -4.123 1.00 95.12 92 TRP A N 1
ATOM 783 C CA . TRP A 1 92 ? -4.702 5.033 -5.029 1.00 95.12 92 TRP A CA 1
ATOM 784 C C . TRP A 1 92 ? -6.008 4.329 -4.675 1.00 95.12 92 TRP A C 1
ATOM 786 O O . TRP A 1 92 ? -6.788 4.044 -5.582 1.00 95.12 92 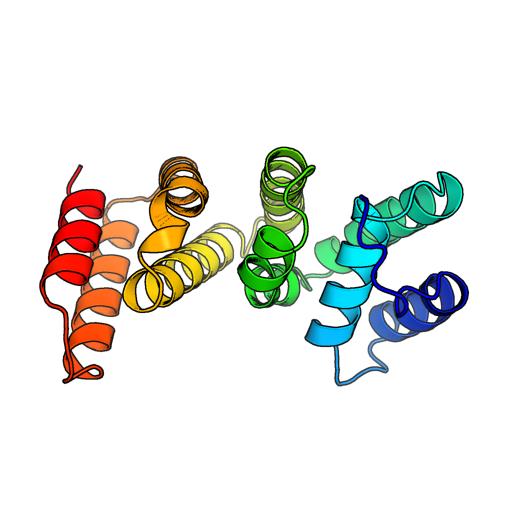TRP A O 1
ATOM 796 N N . LEU A 1 93 ? -6.293 4.113 -3.387 1.00 91.94 93 LEU A N 1
ATOM 797 C CA . LEU A 1 93 ? -7.588 3.589 -2.944 1.00 91.94 93 LEU A CA 1
ATOM 798 C C . LEU A 1 93 ? -8.734 4.516 -3.387 1.00 91.94 93 LEU A C 1
ATOM 800 O O . LEU A 1 93 ? -9.750 4.049 -3.904 1.00 91.94 93 LEU A O 1
ATOM 804 N N . SER A 1 94 ? -8.548 5.838 -3.284 1.00 90.38 94 SER A N 1
ATOM 805 C CA . SER A 1 94 ? -9.571 6.827 -3.661 1.00 90.38 94 SER A CA 1
ATOM 806 C C . SER A 1 94 ? -9.910 6.850 -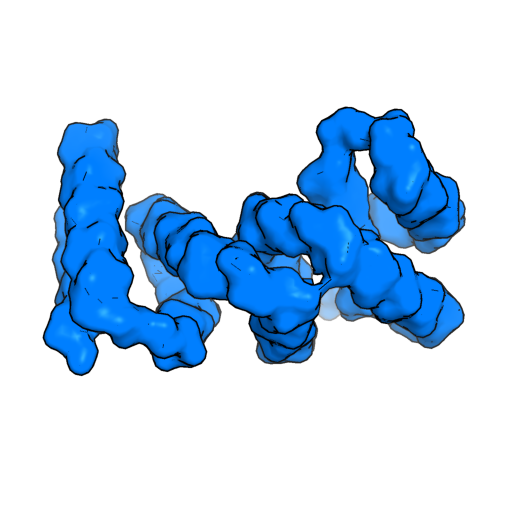5.158 1.00 90.38 94 SER A C 1
ATOM 808 O O . SER A 1 94 ? -10.959 7.373 -5.548 1.00 90.38 94 SER A O 1
ATOM 810 N N . LEU A 1 95 ? -9.067 6.247 -6.011 1.00 90.44 95 LEU A N 1
ATOM 811 C CA . LEU A 1 95 ? -9.347 6.111 -7.443 1.00 90.44 95 LEU A CA 1
ATOM 812 C C . LEU A 1 95 ? -10.602 5.259 -7.701 1.00 90.44 95 LEU A C 1
ATOM 814 O O . LEU A 1 95 ? -11.287 5.495 -8.696 1.00 90.44 95 LEU A O 1
ATOM 818 N N . ASN A 1 96 ? -10.952 4.334 -6.795 1.00 85.62 96 ASN A N 1
ATOM 819 C CA . ASN A 1 96 ? -12.156 3.501 -6.886 1.00 85.62 96 ASN A CA 1
ATOM 820 C C . ASN A 1 96 ? -13.222 3.897 -5.868 1.00 85.62 96 ASN A C 1
ATOM 822 O O . ASN A 1 96 ? -13.501 3.173 -4.916 1.00 85.62 96 ASN A O 1
ATOM 826 N N . LYS A 1 97 ? -13.915 5.009 -6.133 1.00 80.62 97 LYS A N 1
ATOM 827 C CA . LYS A 1 97 ? -14.978 5.541 -5.258 1.00 80.62 97 LYS A CA 1
ATOM 828 C C . LYS A 1 97 ? -16.049 4.524 -4.845 1.00 80.62 97 LYS A C 1
ATOM 830 O O . LYS A 1 97 ? -16.610 4.651 -3.769 1.00 80.62 97 LYS A O 1
ATOM 835 N N . LYS A 1 98 ? -16.349 3.531 -5.692 1.00 82.88 98 LYS A N 1
ATOM 836 C CA . LYS A 1 98 ? -17.367 2.506 -5.406 1.00 82.88 98 LYS A CA 1
ATOM 837 C C . LYS A 1 98 ? -16.960 1.558 -4.271 1.00 82.88 98 LYS A C 1
ATOM 839 O O . LYS A 1 98 ? -17.829 1.100 -3.543 1.00 82.88 98 LYS A O 1
ATOM 844 N N . HIS A 1 99 ? -15.668 1.259 -4.161 1.00 82.19 99 HIS A N 1
ATOM 845 C CA . HIS A 1 99 ? -15.120 0.283 -3.215 1.00 82.19 99 HIS A CA 1
ATOM 846 C C . HIS A 1 99 ? -14.236 0.938 -2.152 1.00 82.19 99 HIS A C 1
ATOM 848 O O . HIS A 1 99 ? -13.616 0.239 -1.363 1.00 82.19 99 HIS A O 1
ATOM 854 N N . PHE A 1 100 ? -14.161 2.269 -2.127 1.00 83.50 100 PHE A N 1
ATOM 855 C CA . PHE A 1 100 ? -13.245 2.994 -1.256 1.00 83.50 100 PHE A CA 1
ATOM 856 C C . PHE A 1 100 ? -13.497 2.693 0.226 1.00 83.50 100 PHE A C 1
ATOM 858 O O . PHE A 1 100 ? -12.569 2.291 0.920 1.00 83.50 100 PHE A O 1
ATOM 865 N N . ASP A 1 101 ? -14.750 2.791 0.677 1.00 82.31 101 ASP A N 1
ATOM 866 C CA . ASP A 1 101 ? -15.121 2.533 2.075 1.00 82.31 101 ASP A CA 1
ATOM 867 C C . ASP A 1 101 ? -14.853 1.069 2.482 1.00 82.31 101 ASP A C 1
ATOM 869 O O . ASP A 1 101 ? -14.413 0.793 3.596 1.00 82.31 101 ASP A O 1
ATOM 873 N N . GLU A 1 102 ? -15.082 0.123 1.565 1.00 84.44 102 GLU A N 1
ATOM 874 C CA . GLU A 1 102 ? -14.804 -1.308 1.762 1.00 84.44 102 GLU A CA 1
ATOM 875 C C . GLU A 1 102 ? -13.294 -1.571 1.862 1.00 84.44 102 GLU A C 1
ATOM 877 O O . GLU A 1 102 ? -12.833 -2.230 2.785 1.00 84.44 102 GLU A O 1
ATOM 882 N N . GLN A 1 103 ? -12.497 -0.968 0.982 1.00 87.56 103 GLN A N 1
ATOM 883 C CA . GLN A 1 103 ? -11.040 -1.120 0.977 1.00 87.56 103 GLN A CA 1
ATOM 884 C C . GLN A 1 103 ? -10.377 -0.450 2.179 1.00 87.56 103 GLN A C 1
ATOM 886 O O . GLN A 1 103 ? -9.368 -0.939 2.685 1.00 87.56 103 GLN A O 1
ATOM 891 N N . GLN A 1 104 ? -10.944 0.658 2.657 1.00 86.69 104 GLN A N 1
ATOM 892 C CA . GLN A 1 104 ? -10.545 1.253 3.924 1.00 86.69 104 GLN A CA 1
ATOM 893 C C . GLN A 1 104 ? -10.835 0.306 5.092 1.00 86.69 104 GLN A C 1
ATOM 895 O O . GLN A 1 104 ? -9.993 0.182 5.976 1.00 86.69 104 GLN A O 1
ATOM 900 N N . LEU A 1 105 ? -11.970 -0.401 5.087 1.00 83.81 105 LEU A N 1
ATOM 901 C CA . LEU A 1 105 ? -12.277 -1.409 6.108 1.00 83.81 105 LEU A CA 1
ATOM 902 C C . LEU A 1 105 ? -11.283 -2.562 6.079 1.00 83.81 105 LEU A C 1
ATOM 904 O O . LEU A 1 105 ? -10.744 -2.925 7.123 1.00 83.81 105 LEU A O 1
ATOM 908 N N . ASP A 1 106 ? -10.991 -3.086 4.894 1.00 86.94 106 ASP A N 1
ATOM 909 C CA . ASP A 1 106 ? -10.029 -4.173 4.728 1.00 86.94 106 ASP A CA 1
ATOM 910 C C . ASP A 1 106 ? -8.635 -3.771 5.226 1.00 86.94 106 ASP A C 1
ATOM 912 O O . ASP A 1 106 ? -7.970 -4.545 5.918 1.00 86.94 106 ASP A O 1
ATOM 916 N N . LEU A 1 107 ? -8.207 -2.537 4.939 1.00 90.06 107 LEU A N 1
ATOM 917 C CA . LEU A 1 107 ? -6.934 -2.001 5.420 1.00 90.06 107 LEU A CA 1
ATOM 918 C C . LEU A 1 107 ? -6.886 -1.926 6.950 1.00 90.06 107 LEU A C 1
ATOM 920 O O . LEU A 1 107 ? -5.869 -2.251 7.558 1.00 90.06 107 LEU A O 1
ATOM 924 N N . VAL A 1 108 ? -7.987 -1.535 7.582 1.00 87.19 108 VAL A N 1
ATOM 925 C CA . VAL A 1 108 ? -8.081 -1.447 9.043 1.00 87.19 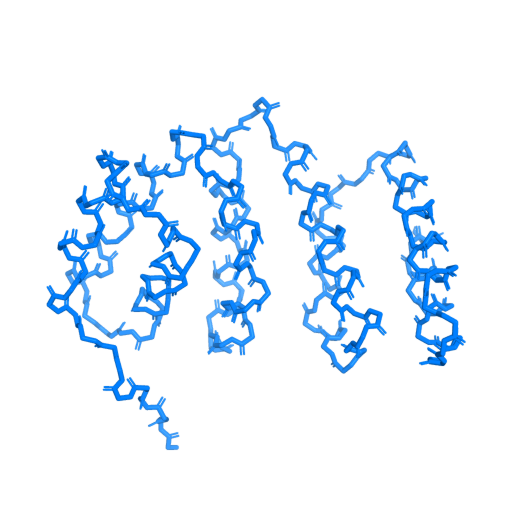108 VAL A CA 1
ATOM 926 C C . VAL A 1 108 ? -8.049 -2.812 9.691 1.00 87.19 108 VAL A C 1
ATOM 928 O O . VAL A 1 108 ? -7.300 -3.014 10.645 1.00 87.19 108 VAL A O 1
ATOM 931 N N . ILE A 1 109 ? -8.821 -3.755 9.153 1.00 85.25 109 ILE A N 1
ATOM 932 C CA . ILE A 1 109 ? -8.812 -5.144 9.608 1.00 85.25 109 ILE A CA 1
ATOM 933 C C . ILE A 1 109 ? -7.393 -5.701 9.508 1.00 85.25 109 ILE A C 1
ATOM 935 O O . ILE A 1 109 ? -6.908 -6.299 10.466 1.00 85.25 109 ILE A O 1
ATOM 939 N N . LEU A 1 110 ? -6.706 -5.455 8.389 1.00 89.38 110 LEU A N 1
ATOM 940 C CA . LEU A 1 110 ? -5.332 -5.897 8.182 1.00 89.38 110 LEU A CA 1
ATOM 941 C C . LEU A 1 110 ? -4.368 -5.293 9.211 1.00 89.38 110 LEU A C 1
ATOM 943 O O . LEU A 1 110 ? -3.585 -6.024 9.816 1.00 89.38 110 LEU A O 1
ATOM 947 N N . ILE A 1 111 ? -4.434 -3.977 9.435 1.00 88.81 111 ILE A N 1
ATOM 948 C CA . ILE A 1 111 ? -3.585 -3.291 10.418 1.00 88.81 111 ILE A CA 1
ATOM 949 C C . ILE A 1 111 ? -3.830 -3.846 11.825 1.00 88.81 111 ILE A C 1
ATOM 951 O O . ILE A 1 111 ? -2.882 -4.130 12.556 1.00 88.81 111 ILE A O 1
ATOM 955 N N . ILE A 1 112 ? -5.090 -4.026 12.210 1.00 83.56 112 ILE A N 1
ATOM 956 C CA . ILE A 1 112 ? -5.446 -4.518 13.539 1.00 83.56 112 ILE A CA 1
ATOM 957 C C . ILE A 1 112 ? -5.003 -5.968 13.728 1.00 83.56 112 ILE A C 1
ATOM 959 O O . ILE A 1 112 ? -4.384 -6.287 14.742 1.00 83.56 112 ILE A O 1
ATOM 963 N N . ALA A 1 113 ? -5.263 -6.834 12.748 1.00 83.81 113 ALA A N 1
ATOM 964 C CA . ALA A 1 113 ? -4.821 -8.223 12.782 1.00 83.81 113 ALA A CA 1
ATOM 965 C C . ALA A 1 113 ? -3.292 -8.325 12.918 1.00 83.81 113 ALA A C 1
ATOM 967 O O . ALA A 1 113 ? -2.788 -9.175 13.656 1.00 83.81 113 ALA A O 1
ATOM 968 N N . HIS A 1 114 ? -2.547 -7.431 12.260 1.00 87.62 114 HIS A N 1
ATOM 969 C CA . HIS A 1 114 ? -1.097 -7.349 12.426 1.00 87.62 114 HIS A CA 1
ATOM 970 C C . HIS A 1 114 ? -0.703 -6.911 13.840 1.00 87.62 114 HIS A C 1
ATOM 972 O O . HIS A 1 114 ? 0.133 -7.561 14.463 1.00 87.62 114 HIS A O 1
ATOM 978 N N . LEU A 1 115 ? -1.330 -5.861 14.379 1.00 82.44 115 LEU A N 1
ATOM 979 C CA . LEU A 1 115 ? -1.023 -5.322 15.711 1.00 82.44 115 LEU A CA 1
ATOM 980 C C . LEU A 1 115 ? -1.336 -6.280 16.862 1.00 82.44 115 LEU A C 1
ATOM 982 O O . LEU A 1 115 ? -0.637 -6.247 17.874 1.00 82.44 115 LEU A O 1
ATOM 986 N N . ILE A 1 116 ? -2.343 -7.145 16.714 1.00 79.81 116 ILE A N 1
ATOM 987 C CA . ILE A 1 116 ? -2.636 -8.205 17.692 1.00 79.81 116 ILE A CA 1
ATOM 988 C C . ILE A 1 116 ? -1.419 -9.124 17.859 1.00 79.81 116 ILE A C 1
ATOM 990 O O . ILE A 1 116 ? -1.054 -9.470 18.982 1.00 79.81 116 ILE A O 1
ATOM 994 N N . ASN A 1 117 ? -0.757 -9.456 16.749 1.00 80.00 117 ASN A N 1
ATOM 995 C CA . ASN A 1 117 ? 0.409 -10.335 16.736 1.00 80.00 117 ASN A CA 1
ATOM 996 C C . ASN A 1 117 ? 1.734 -9.583 16.968 1.00 80.00 117 ASN A C 1
ATOM 998 O O . ASN A 1 117 ? 2.686 -10.170 17.472 1.00 80.00 117 ASN A O 1
ATOM 1002 N N . ASN A 1 118 ? 1.803 -8.291 16.626 1.00 84.25 118 ASN A N 1
ATOM 1003 C CA . ASN A 1 118 ? 3.036 -7.497 16.596 1.00 84.25 118 ASN A CA 1
ATOM 1004 C C . ASN A 1 118 ? 2.819 -6.086 17.171 1.00 84.25 118 ASN A C 1
ATOM 1006 O O . ASN A 1 118 ? 2.897 -5.074 16.472 1.00 84.25 118 ASN A O 1
ATOM 1010 N N . ILE A 1 119 ? 2.554 -5.993 18.477 1.00 79.44 119 ILE A N 1
ATOM 1011 C CA . ILE A 1 119 ? 2.251 -4.711 19.142 1.00 79.44 119 ILE A CA 1
ATOM 1012 C C . ILE A 1 119 ? 3.401 -3.686 19.073 1.00 79.44 119 ILE A C 1
ATOM 1014 O O . ILE A 1 119 ? 3.175 -2.482 19.232 1.00 79.44 119 ILE A O 1
ATOM 1018 N N . SER A 1 120 ? 4.633 -4.138 18.810 1.00 84.12 120 SER A N 1
ATOM 1019 C CA . SER A 1 120 ? 5.808 -3.278 18.611 1.00 84.12 120 SER A CA 1
ATOM 1020 C C . SER A 1 120 ? 5.599 -2.234 17.514 1.00 84.12 120 SER A C 1
ATOM 1022 O O . SER A 1 120 ? 6.113 -1.120 17.626 1.00 84.12 120 SER A O 1
ATOM 1024 N N . ASP A 1 121 ? 4.780 -2.556 16.512 1.00 86.69 121 ASP A N 1
ATOM 1025 C CA . ASP A 1 121 ? 4.582 -1.730 15.318 1.00 86.69 121 ASP A CA 1
ATOM 1026 C C . ASP A 1 121 ? 3.476 -0.678 15.523 1.00 86.69 121 ASP A C 1
ATOM 1028 O O . ASP A 1 121 ? 3.177 0.129 14.641 1.00 86.69 121 ASP A O 1
ATOM 1032 N N . SER A 1 122 ? 2.883 -0.635 16.723 1.00 81.31 122 SER A N 1
ATOM 1033 C CA . SER A 1 122 ? 1.808 0.293 17.099 1.00 81.31 122 SER A CA 1
ATOM 1034 C C . SER A 1 122 ? 2.165 1.759 16.879 1.00 81.31 122 SER A C 1
ATOM 1036 O O . SER A 1 122 ? 1.309 2.527 16.452 1.00 81.31 122 SER A O 1
ATOM 1038 N N . LYS A 1 123 ? 3.421 2.165 17.096 1.00 84.50 123 LYS A N 1
ATOM 1039 C CA . LYS A 1 123 ? 3.848 3.558 16.870 1.00 84.50 123 LYS A CA 1
ATOM 1040 C C . LYS A 1 123 ? 3.687 4.001 15.416 1.00 84.50 123 LYS A C 1
ATOM 1042 O O . LYS A 1 123 ? 3.368 5.164 15.184 1.00 84.50 123 LYS A O 1
ATOM 1047 N N . LEU A 1 124 ? 3.908 3.089 14.473 1.00 87.69 124 LEU A N 1
ATOM 1048 C CA . LEU A 1 124 ? 3.805 3.346 13.040 1.00 87.69 124 LEU A CA 1
ATOM 1049 C C . LEU A 1 124 ? 2.365 3.181 12.546 1.00 87.69 124 LEU A C 1
ATOM 1051 O O . LEU A 1 124 ? 1.853 4.016 11.804 1.00 87.69 124 LEU A O 1
ATOM 1055 N N . LEU A 1 125 ? 1.699 2.112 12.983 1.00 87.94 125 LEU A N 1
ATOM 1056 C CA . LEU A 1 125 ? 0.405 1.708 12.437 1.00 87.94 125 LEU A CA 1
ATOM 1057 C C . LEU A 1 125 ? -0.790 2.417 13.079 1.00 87.94 125 LEU A C 1
ATOM 1059 O O . LEU A 1 125 ? -1.798 2.659 12.415 1.00 87.94 125 LEU A O 1
ATOM 1063 N N . TYR A 1 126 ? -0.688 2.800 14.351 1.00 80.62 126 TYR A N 1
ATOM 1064 C CA . TYR A 1 126 ? -1.789 3.458 15.049 1.00 80.62 126 TYR A CA 1
ATOM 1065 C C . TYR A 1 126 ? -2.166 4.830 14.460 1.00 80.62 126 TYR A C 1
ATOM 1067 O O . TYR A 1 126 ? -3.355 5.080 14.258 1.00 80.62 126 TYR A O 1
ATOM 1075 N N . PRO A 1 127 ? -1.214 5.715 14.101 1.00 83.69 127 PRO A N 1
ATOM 1076 C CA . PRO A 1 127 ? -1.549 6.973 13.439 1.00 83.69 127 PRO A CA 1
ATOM 1077 C C . PRO A 1 127 ? -2.313 6.797 12.122 1.00 83.69 127 PRO A C 1
ATOM 1079 O O . PRO A 1 127 ? -3.133 7.649 11.794 1.00 83.69 127 PRO A O 1
ATOM 1082 N N . ILE A 1 128 ? -2.076 5.707 11.381 1.00 88.00 128 ILE A N 1
ATOM 1083 C CA . ILE A 1 128 ? -2.797 5.407 10.135 1.00 88.00 128 ILE A CA 1
ATOM 1084 C C . ILE A 1 128 ? -4.262 5.090 10.444 1.00 88.00 128 ILE A C 1
ATOM 1086 O O . ILE A 1 128 ? -5.151 5.618 9.780 1.00 88.00 128 ILE A O 1
ATOM 1090 N N . LEU A 1 129 ? -4.528 4.302 11.492 1.00 82.75 129 LEU A N 1
ATOM 1091 C CA . LEU A 1 129 ? -5.896 4.005 11.928 1.00 82.75 129 LEU A CA 1
ATOM 1092 C C . LEU A 1 129 ? -6.684 5.271 12.280 1.00 82.75 129 LEU A C 1
ATOM 1094 O O . LEU A 1 129 ? -7.877 5.322 12.010 1.00 82.75 129 LEU A O 1
ATOM 1098 N N . LEU A 1 130 ? -6.034 6.294 12.841 1.00 78.44 130 LEU A N 1
ATOM 1099 C CA . LEU A 1 130 ? -6.682 7.568 13.176 1.00 78.44 130 LEU A CA 1
ATOM 1100 C C . LEU A 1 130 ? -6.989 8.446 11.953 1.00 78.44 130 LEU A C 1
ATOM 1102 O O . LEU A 1 130 ? -7.819 9.348 12.043 1.00 78.44 130 LEU A O 1
ATOM 1106 N N . GLN A 1 131 ? -6.312 8.222 10.825 1.00 79.56 131 GLN A N 1
ATOM 1107 C CA . GLN A 1 131 ? -6.536 8.985 9.592 1.00 79.56 131 GLN A CA 1
ATOM 1108 C C . GLN A 1 131 ? -7.750 8.488 8.806 1.00 79.56 131 GLN A C 1
ATOM 1110 O O . GLN A 1 131 ? -8.307 9.232 7.998 1.00 79.56 131 GLN A O 1
ATOM 1115 N N . ILE A 1 132 ? -8.163 7.240 9.022 1.00 80.62 132 ILE A N 1
ATOM 1116 C CA . ILE A 1 132 ? -9.296 6.656 8.315 1.00 80.62 132 ILE A CA 1
ATOM 1117 C C . ILE A 1 132 ? -10.565 7.025 9.082 1.00 80.62 132 ILE A C 1
ATOM 1119 O O . ILE A 1 132 ? -10.729 6.677 10.249 1.00 80.62 132 ILE A O 1
ATOM 1123 N N . SER A 1 133 ? -11.466 7.772 8.440 1.00 66.25 133 SER A N 1
ATOM 1124 C CA . SER A 1 133 ? -12.722 8.152 9.084 1.00 66.25 133 SER A CA 1
ATOM 1125 C C . SER A 1 133 ? -13.677 6.965 9.106 1.00 66.25 133 SER A C 1
ATOM 1127 O O . SER A 1 133 ? -14.091 6.476 8.055 1.00 66.25 133 SER A O 1
ATOM 1129 N N . TYR A 1 134 ? -14.080 6.550 10.297 1.00 66.12 134 TYR A N 1
ATOM 1130 C CA . TYR A 1 134 ? -15.059 5.488 10.488 1.00 66.12 134 TYR A CA 1
ATOM 1131 C C . TYR A 1 134 ? -16.421 6.091 10.813 1.00 66.12 134 TYR A C 1
ATOM 1133 O O . TYR A 1 134 ? -16.529 6.995 11.644 1.00 66.12 134 TYR A O 1
ATOM 1141 N N . ASN A 1 135 ? -17.485 5.584 10.192 1.00 61.09 135 ASN A N 1
ATOM 1142 C CA . ASN A 1 135 ? -18.828 5.803 10.726 1.00 61.09 135 ASN A CA 1
ATOM 1143 C C . ASN A 1 135 ? -19.069 4.850 11.920 1.00 61.09 135 ASN A C 1
ATOM 1145 O O . ASN A 1 135 ? -18.319 3.898 12.130 1.00 61.09 135 ASN A O 1
ATOM 1149 N N . LYS A 1 136 ? -20.102 5.095 12.736 1.00 62.94 136 LYS A N 1
ATOM 1150 C CA . LYS A 1 136 ? -20.371 4.263 13.929 1.00 62.94 136 LYS A CA 1
ATOM 1151 C C . LYS A 1 136 ? -20.566 2.777 13.603 1.00 62.94 136 LYS A C 1
ATOM 1153 O O . LYS A 1 136 ? -20.089 1.931 14.351 1.00 62.94 136 LYS A O 1
ATOM 1158 N N . ASP A 1 137 ? -21.196 2.468 12.472 1.00 66.44 137 ASP A N 1
ATOM 1159 C CA . ASP A 1 137 ? -21.402 1.084 12.024 1.00 66.44 137 ASP A CA 1
ATOM 1160 C C . ASP A 1 137 ? -20.073 0.372 11.725 1.00 66.44 137 ASP A C 1
ATOM 1162 O O . ASP A 1 137 ? -19.951 -0.843 11.871 1.00 66.44 137 ASP A O 1
ATOM 1166 N N . PHE A 1 138 ? -19.060 1.131 11.317 1.00 69.00 138 PHE A N 1
ATOM 1167 C CA . PHE A 1 138 ? -17.718 0.651 11.024 1.00 69.00 138 PHE A CA 1
ATOM 1168 C C . PHE A 1 138 ? -16.943 0.299 12.300 1.00 69.00 138 PHE A C 1
ATOM 1170 O O . PHE A 1 138 ? -16.323 -0.761 12.360 1.00 69.00 138 PHE A O 1
ATOM 1177 N N . ALA A 1 139 ? -17.037 1.130 13.342 1.00 65.19 139 ALA A N 1
ATOM 1178 C CA . ALA A 1 139 ? -16.417 0.853 14.640 1.00 65.19 139 ALA A CA 1
ATOM 1179 C C . ALA A 1 139 ? -16.976 -0.434 15.273 1.00 65.19 139 ALA A C 1
ATOM 1181 O O . ALA A 1 139 ? -16.215 -1.268 15.762 1.00 65.19 139 ALA A O 1
ATOM 1182 N N . GLU A 1 140 ? -18.293 -0.644 15.194 1.00 69.44 140 GLU A N 1
ATOM 1183 C CA . GLU A 1 140 ? -18.935 -1.861 15.705 1.00 69.44 140 GLU A CA 1
ATOM 1184 C C . GLU A 1 140 ? -18.507 -3.119 14.932 1.00 69.44 140 GLU A C 1
ATOM 1186 O O . GLU A 1 140 ? -18.205 -4.146 15.540 1.00 69.44 140 GLU A O 1
ATOM 1191 N N . LYS A 1 141 ? -18.382 -3.044 13.599 1.00 69.94 141 LYS A N 1
ATOM 1192 C CA . LYS A 1 141 ? -17.850 -4.160 12.793 1.00 69.94 141 LYS A CA 1
ATOM 1193 C C . LYS A 1 141 ? -16.421 -4.522 13.182 1.00 69.94 141 LYS A C 1
ATOM 1195 O O . LYS A 1 141 ? -16.110 -5.705 13.298 1.00 69.94 141 LYS A O 1
ATOM 1200 N N . ILE A 1 142 ? -15.567 -3.526 13.409 1.00 68.88 142 ILE A N 1
ATOM 1201 C CA . ILE A 1 142 ? -14.191 -3.766 13.845 1.00 68.88 142 ILE A CA 1
ATOM 1202 C C . ILE A 1 142 ? -14.178 -4.453 15.212 1.00 68.88 142 ILE A C 1
ATOM 1204 O O . ILE A 1 142 ? -13.486 -5.454 15.364 1.00 68.88 142 ILE A O 1
ATOM 1208 N N . LYS A 1 143 ? -14.964 -3.978 16.188 1.00 68.56 143 LYS A N 1
ATOM 1209 C CA . LYS A 1 143 ? -15.048 -4.615 17.514 1.00 68.56 143 LYS A CA 1
ATOM 1210 C C . LYS A 1 143 ? -15.444 -6.086 17.415 1.00 68.56 143 LYS A C 1
ATOM 1212 O O . LYS A 1 143 ? -14.800 -6.926 18.033 1.00 68.56 143 LYS A O 1
ATOM 1217 N N . VAL A 1 144 ? -16.450 -6.408 16.597 1.00 70.81 144 VAL A N 1
ATOM 1218 C CA . VAL A 1 144 ? -16.860 -7.801 16.345 1.00 70.81 144 VAL A CA 1
ATOM 1219 C C . VAL A 1 144 ? -15.711 -8.617 15.751 1.00 70.81 144 VAL A C 1
ATOM 1221 O O . VAL A 1 144 ? -15.456 -9.729 16.203 1.00 70.81 144 VAL A O 1
ATOM 1224 N N . ILE A 1 145 ? -14.989 -8.073 14.770 1.00 67.25 145 ILE A N 1
ATOM 1225 C CA . ILE A 1 145 ? -13.859 -8.763 14.135 1.00 67.25 145 ILE A CA 1
ATOM 1226 C C . ILE A 1 145 ? -12.731 -9.012 15.137 1.00 67.25 145 ILE A C 1
ATOM 1228 O O . ILE A 1 145 ? -12.216 -10.124 15.191 1.00 67.25 145 ILE A O 1
ATOM 1232 N N . ILE A 1 146 ? -12.378 -8.026 15.963 1.00 65.81 146 ILE A N 1
ATOM 1233 C CA . ILE A 1 146 ? -11.352 -8.191 17.000 1.00 65.81 146 ILE A CA 1
ATOM 1234 C C . ILE A 1 146 ? -11.783 -9.247 18.014 1.00 65.81 146 ILE A C 1
ATOM 1236 O O . ILE A 1 146 ? -10.984 -10.118 18.347 1.00 65.81 146 ILE A O 1
ATOM 1240 N N . ASN A 1 147 ? -13.033 -9.204 18.476 1.00 67.56 147 ASN A N 1
ATOM 1241 C CA . ASN A 1 147 ? -13.558 -10.192 19.417 1.00 67.56 147 ASN A CA 1
ATOM 1242 C C . ASN A 1 147 ? -13.476 -11.609 18.830 1.00 67.56 147 ASN A C 1
ATOM 1244 O O . ASN A 1 147 ? -12.985 -12.512 19.498 1.00 67.56 147 ASN A O 1
ATOM 1248 N N . ASN A 1 148 ? -13.850 -11.784 17.560 1.00 64.75 148 ASN A N 1
ATOM 1249 C CA . ASN A 1 148 ? -13.748 -13.072 16.871 1.00 64.75 148 ASN A CA 1
ATOM 1250 C C . ASN A 1 148 ? -12.289 -13.525 16.692 1.00 64.75 148 ASN A C 1
ATOM 1252 O O . ASN A 1 148 ? -11.986 -14.701 16.869 1.00 64.75 148 ASN A O 1
ATOM 1256 N N . ILE A 1 149 ? -11.369 -12.613 16.352 1.00 62.50 149 ILE A N 1
ATOM 1257 C CA . ILE A 1 149 ? -9.933 -12.925 16.253 1.00 62.50 149 ILE A CA 1
ATOM 1258 C C . ILE A 1 149 ? -9.403 -13.394 17.614 1.00 62.50 149 ILE A C 1
ATOM 1260 O O . ILE A 1 149 ? -8.660 -14.366 17.682 1.00 62.50 149 ILE A O 1
ATOM 1264 N N . ASN A 1 150 ? -9.834 -12.761 18.701 1.00 59.47 150 ASN A N 1
ATOM 1265 C CA . ASN A 1 150 ? -9.489 -13.156 20.061 1.00 59.47 150 ASN A CA 1
ATOM 1266 C C . ASN A 1 150 ? -10.031 -14.527 20.469 1.00 59.47 150 ASN A C 1
ATOM 1268 O O . ASN A 1 150 ? -9.339 -15.276 21.146 1.00 59.47 150 ASN A O 1
ATOM 1272 N N . GLU A 1 151 ? -11.266 -14.846 20.090 1.00 58.62 151 GLU A N 1
ATOM 1273 C CA . GLU A 1 151 ? -11.850 -16.167 20.343 1.00 58.62 151 GLU A CA 1
ATOM 1274 C C . GLU A 1 151 ? -11.104 -17.272 19.579 1.00 58.62 151 GLU A C 1
ATOM 1276 O O . GLU A 1 151 ? -11.046 -18.410 20.035 1.00 58.62 151 GLU A O 1
ATOM 1281 N N . ILE A 1 152 ? -10.494 -16.934 18.438 1.00 52.50 152 ILE A N 1
ATOM 1282 C CA . ILE A 1 152 ? -9.660 -17.846 17.644 1.00 52.50 152 ILE A CA 1
ATOM 1283 C C . ILE A 1 152 ? -8.236 -17.957 18.223 1.00 52.50 152 ILE A C 1
ATOM 1285 O O . ILE A 1 152 ? -7.620 -19.022 18.155 1.00 52.50 152 ILE A O 1
ATOM 1289 N N . ILE A 1 153 ? -7.702 -16.878 18.802 1.00 50.22 153 ILE A N 1
ATOM 1290 C CA . ILE A 1 153 ? -6.376 -16.829 19.428 1.00 50.22 153 ILE A CA 1
ATOM 1291 C C . ILE A 1 153 ? -6.523 -17.145 20.930 1.00 50.22 153 ILE A C 1
ATOM 1293 O O . ILE A 1 153 ? -6.456 -16.274 21.792 1.00 50.22 153 ILE A O 1
ATOM 1297 N N . GLU A 1 154 ? -6.697 -18.425 21.271 1.00 51.38 154 GLU A N 1
ATOM 1298 C CA . GLU A 1 154 ? -6.728 -18.910 22.668 1.00 51.38 154 GLU A CA 1
ATOM 1299 C C . GLU A 1 154 ? -5.363 -18.847 23.407 1.00 51.38 154 GLU A C 1
ATOM 1301 O O . GLU A 1 154 ? -5.227 -19.371 24.511 1.00 51.38 154 GLU A O 1
ATOM 1306 N N . PHE A 1 155 ? -4.338 -18.183 22.865 1.00 44.19 155 PHE A N 1
ATOM 1307 C CA . PHE A 1 155 ? -3.014 -18.059 23.487 1.00 44.19 155 PHE A CA 1
ATOM 1308 C C . PHE A 1 155 ? -2.545 -16.593 23.490 1.00 44.19 155 PHE A C 1
ATOM 1310 O O . PHE A 1 155 ? -2.524 -15.956 22.451 1.00 44.19 155 PHE A O 1
ATOM 1317 N N . GLU A 1 156 ? -2.213 -16.089 24.685 1.00 51.78 156 GLU A N 1
ATOM 1318 C CA . GLU A 1 156 ? -1.786 -14.731 25.095 1.00 51.78 156 GLU A CA 1
ATOM 1319 C C . GLU A 1 156 ? -1.188 -13.735 24.064 1.00 51.78 156 GLU A C 1
ATOM 1321 O O . GLU A 1 156 ? -0.513 -14.152 23.127 1.00 51.78 156 GLU A O 1
ATOM 1326 N N . PRO A 1 157 ? -1.286 -12.398 24.316 1.00 53.03 157 PRO A N 1
ATOM 1327 C CA . PRO A 1 157 ? -1.633 -11.754 25.592 1.00 53.03 157 PRO A CA 1
ATOM 1328 C C . PRO A 1 157 ? -2.864 -10.830 25.531 1.00 53.03 157 PRO A C 1
ATOM 1330 O O . PRO A 1 157 ? -2.975 -9.925 24.702 1.00 53.03 157 PRO A O 1
ATOM 1333 N N . LYS A 1 158 ? -3.747 -10.982 26.529 1.00 55.25 158 LYS A N 1
ATOM 1334 C CA . LYS A 1 158 ? -4.932 -10.131 26.771 1.00 55.25 158 LYS A CA 1
ATOM 1335 C C . LYS A 1 158 ? -4.616 -8.625 26.843 1.00 55.25 158 LYS A C 1
ATOM 1337 O O . LYS A 1 158 ? -5.504 -7.815 26.586 1.00 55.25 158 LYS A O 1
ATOM 1342 N N . GLU A 1 159 ? -3.378 -8.244 27.171 1.00 55.72 159 GLU A N 1
ATOM 1343 C CA . GLU A 1 159 ? -2.942 -6.842 27.265 1.00 55.72 159 GLU A CA 1
ATOM 1344 C C . GLU A 1 159 ? -2.906 -6.122 25.907 1.00 55.72 159 GLU A C 1
ATOM 1346 O O . GLU A 1 159 ? -3.359 -4.977 25.817 1.00 55.72 159 GLU A O 1
ATOM 1351 N N . ASN A 1 160 ? -2.455 -6.784 24.835 1.00 60.16 160 ASN A N 1
ATOM 1352 C CA . ASN A 1 160 ? -2.404 -6.176 23.498 1.00 60.16 160 ASN A CA 1
ATOM 1353 C C . ASN A 1 160 ? -3.817 -5.939 22.956 1.00 60.16 160 ASN A C 1
ATOM 1355 O O . ASN A 1 160 ? -4.116 -4.868 22.434 1.00 60.16 160 ASN A O 1
ATOM 1359 N N . TYR A 1 161 ? -4.711 -6.904 23.163 1.00 61.34 161 TYR A N 1
ATOM 1360 C CA . TYR A 1 161 ? -6.119 -6.801 22.789 1.00 61.34 161 TYR A CA 1
ATOM 1361 C C . TYR A 1 161 ? -6.847 -5.663 23.506 1.00 61.34 161 TYR A C 1
ATOM 1363 O O . TYR A 1 161 ? -7.481 -4.836 22.853 1.00 61.34 161 TYR A O 1
ATOM 1371 N N . LEU A 1 162 ? -6.754 -5.602 24.842 1.00 64.75 162 LEU A N 1
ATOM 1372 C CA . LEU A 1 162 ? -7.409 -4.542 25.613 1.00 64.75 162 LEU A CA 1
ATOM 1373 C C . LEU A 1 162 ? -6.876 -3.171 25.201 1.00 64.75 162 LEU A C 1
ATOM 1375 O O . LEU A 1 162 ? -7.637 -2.210 25.127 1.00 64.75 162 LEU A O 1
ATOM 1379 N N . THR A 1 163 ? -5.585 -3.089 24.879 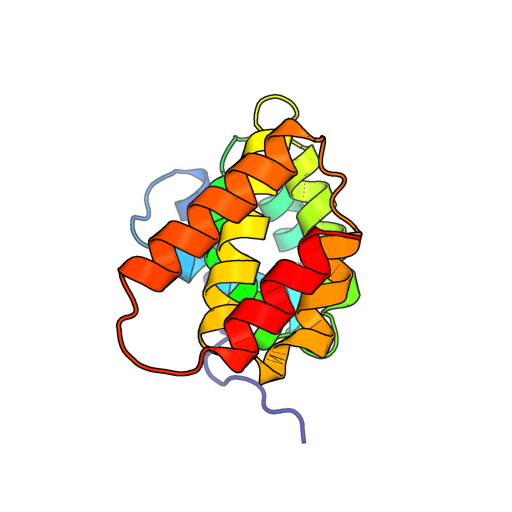1.00 65.19 163 THR A N 1
ATOM 1380 C CA . THR A 1 163 ? -4.989 -1.873 24.330 1.00 65.19 163 THR A CA 1
ATOM 1381 C C . THR A 1 163 ? -5.626 -1.520 22.988 1.00 65.19 163 THR A C 1
ATOM 1383 O O . THR A 1 163 ? -6.121 -0.410 22.856 1.00 65.19 163 THR A O 1
ATOM 1386 N N . VAL A 1 164 ? -5.708 -2.446 22.027 1.00 64.38 164 VAL A N 1
ATOM 1387 C CA . VAL A 1 164 ? -6.328 -2.190 20.713 1.00 64.38 164 VAL A CA 1
ATOM 1388 C C . VAL A 1 164 ? -7.810 -1.813 20.827 1.00 64.38 164 VAL A C 1
ATOM 1390 O O . VAL A 1 164 ? -8.237 -0.860 20.180 1.00 64.38 164 VAL A O 1
ATOM 1393 N N . LEU A 1 165 ? -8.594 -2.483 21.676 1.00 67.06 165 LEU A N 1
ATOM 1394 C CA . LEU A 1 165 ? -10.001 -2.126 21.892 1.00 67.06 165 LEU A CA 1
ATOM 1395 C C . LEU A 1 165 ? -10.172 -0.732 22.498 1.00 67.06 165 LEU A C 1
ATOM 1397 O O . LEU A 1 165 ? -10.955 0.062 21.984 1.00 67.06 165 LEU A O 1
ATOM 1401 N N . ASN A 1 166 ? -9.400 -0.401 23.536 1.00 68.25 166 ASN A N 1
ATOM 1402 C CA . ASN A 1 166 ? -9.442 0.926 24.158 1.00 68.25 166 ASN A CA 1
ATOM 1403 C C . ASN A 1 166 ? -9.079 2.051 23.176 1.00 68.25 166 ASN A C 1
ATOM 1405 O O . ASN A 1 166 ? -9.431 3.210 23.400 1.00 68.25 166 ASN A O 1
ATOM 1409 N N . LEU A 1 167 ? -8.345 1.730 22.109 1.00 63.84 167 LEU A N 1
ATOM 1410 C CA . LEU A 1 167 ? -8.010 2.678 21.055 1.00 63.84 167 LEU A CA 1
ATOM 1411 C C . LEU A 1 167 ? -9.173 2.917 20.075 1.00 63.84 167 LEU A C 1
ATOM 1413 O O . LEU A 1 167 ? -9.213 3.977 19.462 1.00 63.84 167 LEU A O 1
ATOM 1417 N N . LEU A 1 168 ? -10.119 1.982 19.952 1.00 63.12 168 LEU A N 1
ATOM 1418 C CA . LEU A 1 168 ? -11.306 2.109 19.093 1.00 63.12 168 LEU A CA 1
ATOM 1419 C C . LEU A 1 168 ? -12.503 2.780 19.778 1.00 63.12 168 LEU A C 1
ATOM 1421 O O . LEU A 1 168 ? -13.450 3.171 19.101 1.00 63.12 168 LEU A O 1
ATOM 1425 N N . ASP A 1 169 ? -12.480 2.890 21.106 1.00 60.25 169 ASP A N 1
ATOM 1426 C CA . ASP A 1 169 ? -13.544 3.507 21.907 1.00 60.25 169 ASP A CA 1
ATOM 1427 C C . ASP A 1 169 ? -13.373 5.030 22.113 1.00 60.25 169 ASP A C 1
ATOM 1429 O O . ASP A 1 169 ? -14.170 5.647 22.825 1.00 60.25 169 ASP A O 1
ATOM 1433 N N . LYS A 1 170 ? -12.348 5.647 21.507 1.00 51.88 170 LYS A N 1
ATOM 1434 C CA . LYS A 1 170 ? -12.101 7.102 21.522 1.00 51.88 170 LYS A CA 1
ATOM 1435 C C . LYS A 1 170 ? -12.617 7.784 20.263 1.00 51.88 170 LYS A C 1
ATOM 1437 O O . LYS A 1 170 ? -13.124 8.920 20.410 1.00 51.88 170 LYS A O 1
#

Foldseek 3Di:
DDPDPPPLDLVCLVVLLVCLLVVNDPPNLVSVLSLLCCLQVDPDPVSVVVSVVSLLSNLLVVPLLSCLVCVVVNLVVRVVCNVVSLVVNLVSLVSPVPCSLVSLLSSLLVLLLCCQVPVVCCVSSVVSVVVRDDDPVSLVVSVVSLVVVVVVCPDDDPVSSVVSNVSSVD

Secondary structure (DSSP, 8-state):
-----TT--GGGHHHHHHHHHTT--S-HHHHHHHHHHHHHH---HHHHHHHHHHHHHHIIIIIHHHHHHHHHHHHHH-GGGHHHHHHHHHHHHHT-TTTHHHHHHHHHHHHHHHHHH-GGGHHHHHHHHHHSPPPHHHHHHHHHHHHHHHHH--SS-HHHHHHHHHHH--